Protein AF-A0A3R8LBM5-F1 (afdb_monomer)

Solvent-accessible surface area (backbone atoms only — not comparable to full-atom values): 8760 Å² total; per-residue (Å²): 140,86,83,87,76,72,101,71,91,78,64,55,42,83,46,60,96,93,41,79,50,45,69,18,73,50,69,44,67,36,96,88,66,50,64,28,36,34,44,38,59,86,61,37,36,40,40,40,38,72,59,39,92,87,77,43,82,28,69,37,35,34,36,37,74,44,84,36,76,37,40,65,84,50,55,94,93,48,64,28,86,28,51,31,37,30,41,78,85,69,53,73,43,77,60,88,52,64,58,24,56,52,78,46,67,57,96,86,66,58,73,47,73,43,41,49,93,61,88,83,88,82,83,64,75,66,59,99,87,50,82,82,55,92,86,50,64,84,129

Nearest PDB structures (foldseek):
  5lhy-assembly1_A  TM=4.687E-01  e=5.467E+00  Homo sapiens
  6l7i-assembly1_G  TM=3.828E-01  e=3.584E+00  Photorhabdus luminescens
  5kis-assembly1_B  TM=2.819E-01  e=1.182E+00  Yersinia entomophaga
  7q97-assembly1_B  TM=3.408E-01  e=3.584E+00  Pseudomonas protegens Pf-5

Organism: Bibersteinia trehalosi (NCBI:txid47735)

Structure (mmCIF, N/CA/C/O backbone):
data_AF-A0A3R8LBM5-F1
#
_entry.id   AF-A0A3R8LBM5-F1
#
loop_
_atom_site.group_PDB
_atom_site.id
_atom_site.type_symbol
_atom_site.label_atom_id
_atom_site.label_alt_id
_atom_site.label_comp_id
_atom_site.label_asym_id
_atom_site.label_entity_id
_atom_site.label_seq_id
_atom_site.pdbx_PDB_ins_code
_atom_site.Cartn_x
_atom_site.Cartn_y
_atom_site.Cartn_z
_atom_site.occupancy
_atom_site.B_iso_or_equiv
_atom_site.auth_seq_id
_atom_site.auth_comp_id
_atom_site.auth_asym_id
_atom_site.auth_atom_id
_atom_site.pdbx_PDB_model_num
ATOM 1 N N . ILE A 1 1 ? -23.337 -17.460 33.105 1.00 80.94 1 ILE A N 1
ATOM 2 C CA . ILE A 1 1 ? -24.135 -16.321 32.597 1.00 80.94 1 ILE A CA 1
ATOM 3 C C . ILE A 1 1 ? -23.937 -16.316 31.095 1.00 80.94 1 ILE A C 1
ATOM 5 O O . ILE A 1 1 ? -22.791 -16.403 30.672 1.00 80.94 1 ILE A O 1
ATOM 9 N N . THR A 1 2 ? -25.019 -16.291 30.328 1.00 83.81 2 THR A N 1
ATOM 10 C CA . THR A 1 2 ? -24.981 -16.208 28.863 1.00 83.81 2 THR A CA 1
ATOM 11 C C . THR A 1 2 ? -25.544 -14.850 28.481 1.00 83.81 2 THR A C 1
ATOM 13 O O . THR A 1 2 ? -26.561 -14.443 29.040 1.00 83.81 2 THR A O 1
ATOM 16 N N . PHE A 1 3 ? -24.857 -14.141 27.591 1.00 90.50 3 PHE A N 1
ATOM 17 C CA . PHE A 1 3 ? -25.340 -12.883 27.037 1.00 90.50 3 PHE A CA 1
ATOM 18 C C . PHE A 1 3 ? -25.837 -13.156 25.622 1.00 90.50 3 PHE A C 1
ATOM 20 O O . PHE A 1 3 ? -25.049 -13.579 24.777 1.00 90.50 3 PHE A O 1
ATOM 27 N N . ASP A 1 4 ? -27.118 -12.904 25.370 1.00 91.94 4 ASP A N 1
ATOM 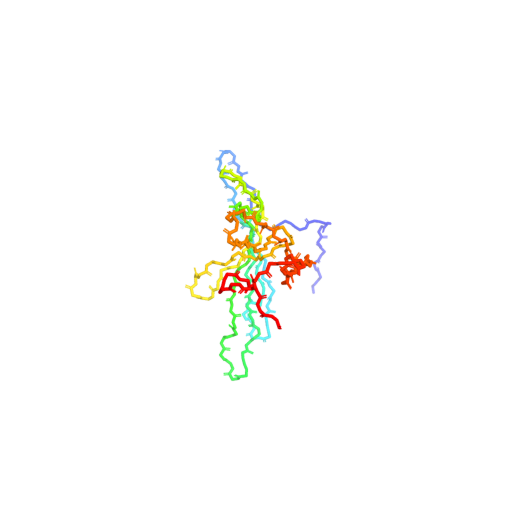28 C CA . ASP A 1 4 ? -27.649 -12.884 24.012 1.00 91.94 4 ASP A CA 1
ATOM 29 C C . ASP A 1 4 ? -27.381 -11.503 23.409 1.00 91.94 4 ASP A C 1
ATOM 31 O O . ASP A 1 4 ? -27.696 -10.472 24.010 1.00 91.94 4 ASP A O 1
ATOM 35 N N . LEU A 1 5 ? -26.766 -11.478 22.228 1.00 92.12 5 LEU A N 1
ATOM 36 C CA . LEU A 1 5 ? -26.552 -10.253 21.466 1.00 92.12 5 LEU A CA 1
ATOM 37 C C . LEU A 1 5 ? -27.676 -10.074 20.442 1.00 92.12 5 LEU A C 1
ATOM 39 O O . LEU A 1 5 ? -28.348 -11.021 20.035 1.00 92.12 5 LEU A O 1
ATOM 43 N N . ASN A 1 6 ? -27.871 -8.832 20.013 1.00 89.62 6 ASN A N 1
ATOM 44 C CA . ASN A 1 6 ? -28.700 -8.532 18.851 1.00 89.62 6 ASN A CA 1
ATOM 45 C C . ASN A 1 6 ? -28.041 -9.062 17.556 1.00 89.62 6 ASN A C 1
ATOM 47 O O . ASN A 1 6 ? -26.891 -9.502 17.554 1.00 89.62 6 ASN A O 1
ATOM 51 N N . SER A 1 7 ? -28.742 -8.967 16.422 1.00 92.75 7 SER A N 1
ATOM 52 C CA . SER A 1 7 ? -28.179 -9.373 15.123 1.00 92.75 7 SER A CA 1
ATOM 53 C C . SER A 1 7 ? -26.995 -8.506 14.665 1.00 92.75 7 SER A C 1
ATOM 55 O O . SER A 1 7 ? -26.284 -8.893 13.743 1.00 92.75 7 SER A O 1
ATOM 57 N N . THR A 1 8 ? -26.798 -7.324 15.265 1.00 87.31 8 THR A N 1
ATOM 58 C CA . THR A 1 8 ? -25.764 -6.349 14.883 1.00 87.31 8 THR A CA 1
ATOM 59 C C . THR A 1 8 ? -25.176 -5.639 16.101 1.00 87.31 8 THR A C 1
ATOM 61 O O . THR A 1 8 ? -25.793 -4.725 16.657 1.00 87.31 8 THR A O 1
ATOM 64 N N . LEU A 1 9 ? -23.947 -5.980 16.477 1.00 90.12 9 LEU A N 1
ATOM 65 C CA . LEU A 1 9 ? -23.220 -5.261 17.519 1.00 90.12 9 LEU A CA 1
ATOM 66 C C . LEU A 1 9 ? -22.578 -3.990 16.939 1.00 90.12 9 LEU A C 1
ATOM 68 O O . LEU A 1 9 ? -21.774 -4.063 16.014 1.00 90.12 9 LEU A O 1
ATOM 72 N N . THR A 1 10 ? -22.911 -2.823 17.492 1.00 89.25 10 THR A N 1
ATOM 73 C CA . THR A 1 10 ? -22.217 -1.556 17.206 1.00 89.25 10 THR A CA 1
ATOM 74 C C . THR A 1 10 ? -21.443 -1.131 18.443 1.00 89.25 10 THR A C 1
ATOM 76 O O . THR A 1 10 ? -22.005 -1.073 19.534 1.00 89.25 10 THR A O 1
ATOM 79 N N . ILE A 1 11 ? -20.160 -0.827 18.265 1.00 91.81 11 ILE A N 1
ATOM 80 C CA . ILE A 1 11 ? -19.268 -0.350 19.321 1.00 91.81 11 ILE A CA 1
ATOM 81 C C . ILE A 1 11 ? -18.902 1.094 18.983 1.00 91.81 11 ILE A C 1
ATOM 83 O O . ILE A 1 11 ? -18.597 1.395 17.832 1.00 91.81 11 ILE A O 1
ATOM 87 N N . GLY A 1 12 ? -18.955 1.979 19.976 1.00 91.44 12 GLY A N 1
ATOM 88 C CA . GLY A 1 12 ? -18.852 3.426 19.781 1.00 91.44 12 GLY A CA 1
ATOM 89 C C . GLY A 1 12 ? -20.196 4.128 19.967 1.00 91.44 12 GLY A C 1
ATOM 90 O O . GLY A 1 12 ? -21.233 3.501 20.194 1.00 91.44 12 GLY A O 1
ATOM 91 N N . GLY A 1 13 ? -20.171 5.456 19.922 1.00 89.38 13 GLY A N 1
ATOM 92 C CA . GLY A 1 13 ? -21.347 6.294 20.133 1.00 89.38 13 GLY A CA 1
ATOM 93 C C . GLY A 1 13 ? -21.617 7.153 18.913 1.00 89.38 13 GLY A C 1
ATOM 94 O O . GLY A 1 13 ? -20.706 7.813 18.426 1.00 89.38 13 GLY A O 1
ATOM 95 N N . LYS A 1 14 ? -22.866 7.191 18.440 1.00 86.94 14 LYS A N 1
ATOM 96 C CA . LYS A 1 14 ? -23.258 8.173 17.424 1.00 86.94 14 LYS A CA 1
ATOM 97 C C . LYS A 1 14 ? -23.155 9.580 18.005 1.00 86.94 14 LYS A C 1
ATOM 99 O O . LYS A 1 14 ? -23.530 9.809 19.156 1.00 86.94 14 LYS A O 1
ATOM 104 N N . GLY A 1 15 ? -22.681 10.502 17.179 1.00 86.94 15 GLY A N 1
ATOM 105 C CA . GLY A 1 15 ? -22.788 11.925 17.450 1.00 86.94 15 GLY A CA 1
ATOM 106 C C . GLY A 1 15 ? -24.249 12.359 17.551 1.00 86.94 15 GLY A C 1
ATOM 107 O O . GLY A 1 15 ? -25.143 11.702 17.007 1.00 86.94 15 GLY A O 1
ATOM 108 N N . LYS A 1 16 ? -24.499 13.461 18.252 1.00 90.56 16 LYS A N 1
ATOM 109 C CA . LYS A 1 16 ? -25.821 14.093 18.329 1.00 90.56 16 LYS A CA 1
ATOM 110 C C . LYS A 1 16 ? -25.675 15.606 18.274 1.00 90.56 16 LYS A C 1
ATOM 112 O O . LYS A 1 16 ? -24.690 16.146 18.767 1.00 90.56 16 LYS A O 1
ATOM 117 N N . ASP A 1 17 ? -26.660 16.273 17.683 1.00 8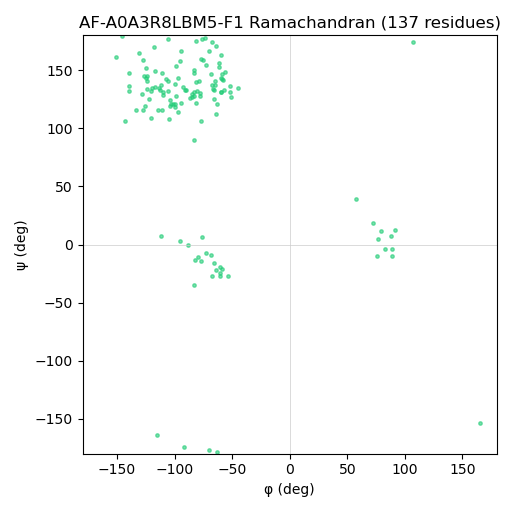9.31 17 ASP A N 1
ATOM 118 C CA . ASP A 1 17 ? -26.771 17.737 17.681 1.00 89.31 17 ASP A CA 1
ATOM 119 C C . ASP A 1 17 ? -25.540 18.458 17.088 1.00 89.31 17 ASP A C 1
ATOM 121 O O . ASP A 1 17 ? -25.098 19.485 17.596 1.00 89.31 17 ASP A O 1
ATOM 125 N N . GLY A 1 18 ? -24.962 17.902 16.016 1.00 85.69 18 GLY A N 1
ATOM 126 C CA . GLY A 1 18 ? -23.769 18.458 15.359 1.00 85.69 18 GLY A CA 1
ATOM 127 C C . GLY A 1 18 ?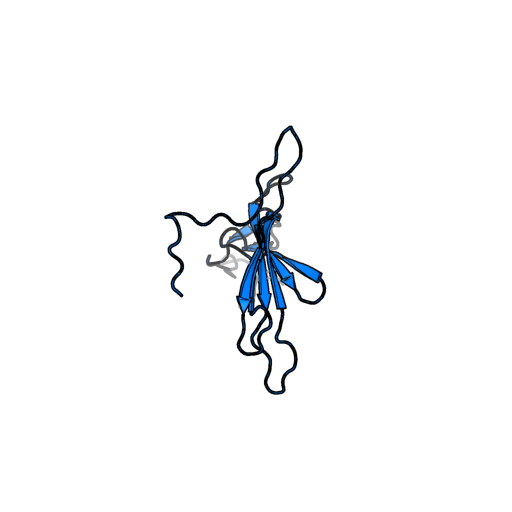 -22.451 18.198 16.097 1.00 85.69 18 GLY A C 1
ATOM 128 O O . GLY A 1 18 ? -21.416 18.695 15.667 1.00 85.69 18 GLY A O 1
ATOM 129 N N . VAL A 1 19 ? -22.477 17.425 17.186 1.00 90.88 19 VAL A N 1
ATOM 130 C CA . VAL A 1 19 ? -21.280 16.928 17.872 1.00 90.88 19 VAL A CA 1
ATOM 131 C C . VAL A 1 19 ? -20.925 15.555 17.323 1.00 90.88 19 VAL A C 1
ATOM 133 O O . VAL A 1 19 ? -21.806 14.701 17.195 1.00 90.88 19 VAL A O 1
ATOM 136 N N . ASP A 1 20 ? -19.641 15.336 17.051 1.00 90.50 20 ASP A N 1
ATOM 137 C CA . ASP A 1 20 ? -19.131 14.052 16.583 1.00 90.50 20 ASP A CA 1
ATOM 138 C C . ASP A 1 20 ? -19.364 12.925 17.595 1.00 90.50 20 ASP A C 1
ATOM 140 O O . ASP A 1 20 ? -19.482 13.117 18.811 1.00 90.50 20 ASP A O 1
ATOM 144 N N . GLY A 1 21 ? -19.458 11.712 17.057 1.00 90.88 21 GLY A N 1
ATOM 145 C CA . GLY A 1 21 ? -19.532 10.498 17.849 1.00 90.88 21 GLY A CA 1
ATOM 146 C C . GLY A 1 21 ? -18.219 10.158 18.548 1.00 90.88 21 GLY A C 1
ATOM 147 O O . GLY A 1 21 ? -17.225 10.873 18.461 1.00 90.88 21 GLY A O 1
ATOM 148 N N . LYS A 1 22 ? -18.211 9.016 19.233 1.00 91.88 22 LYS A N 1
ATOM 149 C CA . LYS A 1 22 ? -16.976 8.387 19.709 1.00 91.88 22 LYS A CA 1
ATOM 150 C C . LYS A 1 22 ? -16.728 7.116 18.922 1.00 91.88 22 LYS A C 1
ATOM 152 O O . LYS A 1 22 ? -17.631 6.279 18.834 1.00 91.88 22 LYS A O 1
ATOM 157 N N . ASP A 1 23 ? -15.509 6.963 18.429 1.00 93.88 23 ASP A N 1
ATOM 158 C CA . ASP A 1 23 ? -15.080 5.748 17.751 1.00 93.88 23 ASP A CA 1
ATOM 159 C C . ASP A 1 23 ? -15.228 4.524 18.654 1.00 93.88 23 ASP A C 1
ATOM 161 O O . ASP A 1 23 ? -14.987 4.566 19.865 1.00 93.88 23 ASP A O 1
ATOM 165 N N . GLY A 1 24 ? -15.645 3.419 18.043 1.00 94.69 24 GLY A N 1
ATOM 166 C CA . GLY A 1 24 ? -15.597 2.112 18.675 1.00 94.69 24 GLY A CA 1
ATOM 167 C C . GLY A 1 24 ? -14.183 1.5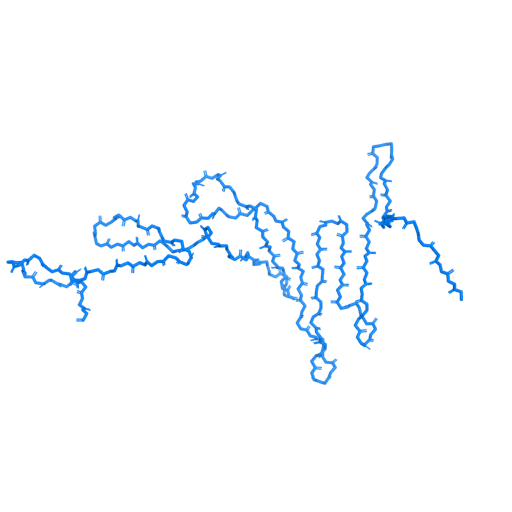48 18.718 1.00 94.69 24 GLY A C 1
ATOM 168 O O . GLY A 1 24 ? -13.327 1.913 17.913 1.00 94.69 24 GLY A O 1
ATOM 169 N N . GLN A 1 25 ? -13.964 0.603 19.627 1.00 94.69 25 GLN A N 1
ATOM 170 C CA . GLN A 1 25 ? -12.748 -0.197 19.688 1.00 94.69 25 GLN A CA 1
ATO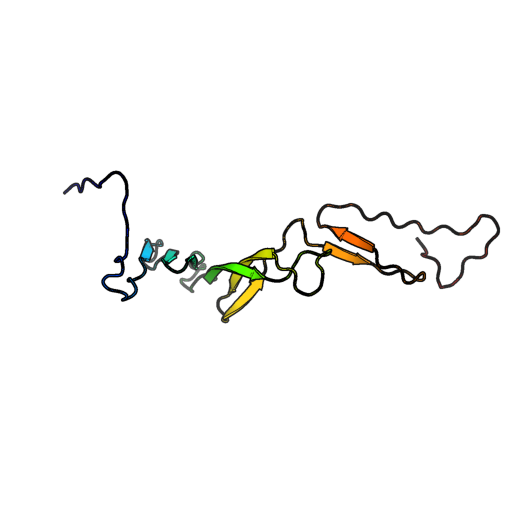M 171 C C . GLN A 1 25 ? -13.114 -1.643 20.020 1.00 94.69 25 GLN A C 1
ATOM 173 O O . GLN A 1 25 ? -13.867 -1.890 20.962 1.00 94.69 25 GLN A O 1
ATOM 178 N N . LEU A 1 26 ? -12.570 -2.592 19.263 1.00 94.06 26 LEU A N 1
ATOM 179 C CA . LEU A 1 26 ? -12.664 -4.020 19.557 1.00 94.06 26 LEU A CA 1
ATOM 180 C C . LEU A 1 26 ? -11.262 -4.622 19.588 1.00 94.06 26 LEU A C 1
ATOM 182 O O . LEU A 1 26 ? -10.567 -4.586 18.577 1.00 94.06 26 LEU A O 1
ATOM 186 N N . GLY A 1 27 ? -10.868 -5.178 20.731 1.00 91.38 27 GLY A N 1
ATOM 187 C CA . GLY A 1 27 ? -9.613 -5.909 20.907 1.00 91.38 27 GLY A CA 1
ATOM 188 C C . GLY A 1 27 ? -9.850 -7.415 20.991 1.00 91.38 27 GLY A C 1
ATOM 189 O O . GLY A 1 27 ? -10.823 -7.866 21.600 1.00 91.38 27 GLY A O 1
ATOM 190 N N . VAL A 1 28 ? -8.963 -8.198 20.381 1.00 90.31 28 VAL A N 1
ATOM 191 C CA . VAL A 1 28 ? -8.854 -9.644 20.593 1.00 90.31 28 VAL A CA 1
ATOM 192 C C . VAL A 1 28 ? -7.544 -9.901 21.318 1.00 90.31 28 VAL A C 1
ATOM 194 O O . VAL A 1 28 ? -6.476 -9.662 20.755 1.00 90.31 28 VAL A O 1
ATOM 197 N N . ALA A 1 29 ? -7.627 -10.404 22.548 1.00 86.25 29 ALA A N 1
ATOM 198 C CA . ALA A 1 29 ? -6.452 -10.692 23.359 1.00 86.25 29 ALA A CA 1
ATOM 199 C C . ALA A 1 29 ? -5.581 -11.803 22.745 1.00 86.25 29 ALA A C 1
ATOM 201 O O . ALA A 1 29 ? -6.070 -12.837 22.281 1.00 86.25 29 ALA A O 1
ATOM 202 N N . GLY A 1 30 ? -4.274 -11.579 22.782 1.00 77.81 30 GLY A N 1
ATOM 203 C CA . GLY A 1 30 ? -3.225 -12.564 22.606 1.00 77.81 30 GLY A CA 1
ATOM 204 C C . GLY A 1 30 ? -3.076 -13.471 23.829 1.00 77.81 30 GLY A C 1
ATOM 205 O O . GLY A 1 30 ? -3.772 -13.353 24.839 1.00 77.81 30 GLY A O 1
ATOM 206 N N . LYS A 1 31 ? -2.157 -14.435 23.725 1.00 77.62 31 LYS A N 1
ATOM 207 C CA . LYS A 1 31 ? -1.931 -15.460 24.759 1.00 77.62 31 LYS A CA 1
ATOM 208 C C . LYS A 1 31 ? -1.359 -14.884 26.064 1.00 77.62 31 LYS A C 1
ATOM 210 O O . LYS A 1 31 ? -1.553 -15.477 27.122 1.00 77.62 31 LYS A O 1
ATOM 215 N N . ASP A 1 32 ? -0.641 -13.777 25.967 1.00 75.69 32 ASP A N 1
ATOM 216 C CA . ASP A 1 32 ? -0.061 -12.995 27.060 1.00 75.69 32 ASP A CA 1
ATOM 217 C C . ASP A 1 32 ? -1.080 -12.068 27.747 1.00 75.69 32 ASP A C 1
ATOM 219 O O . ASP A 1 32 ? -0.805 -11.533 28.819 1.00 75.69 32 ASP A O 1
ATOM 223 N N . GLY A 1 33 ? -2.273 -11.916 27.164 1.00 73.44 33 GLY A N 1
ATOM 224 C CA . GLY A 1 33 ? -3.340 -11.059 27.669 1.00 73.44 33 GLY A CA 1
ATOM 225 C C . GLY A 1 33 ? -3.290 -9.616 27.160 1.00 73.44 33 GLY A C 1
ATOM 226 O O . GLY A 1 33 ? -4.223 -8.869 27.450 1.00 73.44 33 GLY A O 1
ATOM 227 N N . ALA A 1 34 ? -2.268 -9.223 26.390 1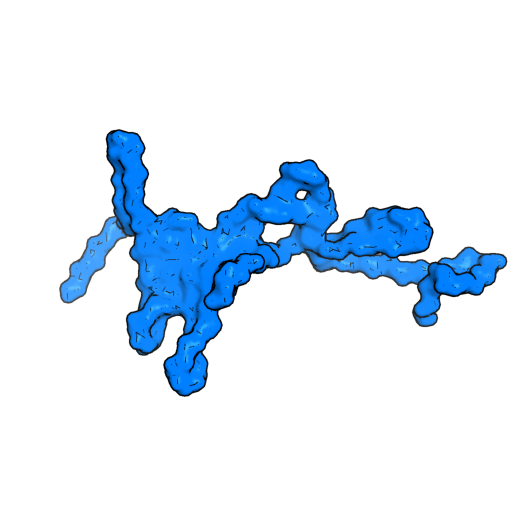.00 79.88 34 ALA A N 1
ATOM 228 C CA . ALA A 1 34 ? -2.297 -7.985 25.613 1.00 79.88 34 ALA A CA 1
ATOM 229 C C . ALA A 1 34 ? -3.166 -8.170 24.358 1.00 79.88 34 ALA A C 1
ATOM 231 O O . ALA A 1 34 ? -3.401 -9.296 23.933 1.00 79.88 34 ALA A O 1
ATOM 232 N N . ASP A 1 35 ? -3.653 -7.095 23.735 1.00 81.12 35 ASP A N 1
ATOM 233 C CA . ASP A 1 35 ? -4.392 -7.216 22.471 1.00 81.12 35 ASP A CA 1
ATOM 234 C C . ASP A 1 35 ? -3.464 -7.730 21.357 1.00 81.12 35 ASP A C 1
ATOM 236 O O . ASP A 1 35 ? -2.427 -7.134 21.080 1.00 81.12 35 ASP A O 1
ATOM 240 N N . GLY A 1 36 ? -3.841 -8.816 20.681 1.00 86.94 36 GLY A N 1
ATOM 241 C CA . GLY A 1 36 ? -3.163 -9.297 19.473 1.00 86.94 36 GLY A CA 1
ATOM 242 C C . GLY A 1 36 ? -3.637 -8.574 18.209 1.00 86.94 36 GLY A C 1
ATOM 243 O O . GLY A 1 36 ? -2.852 -8.319 17.299 1.00 86.94 36 GLY A O 1
ATOM 244 N N . VAL A 1 37 ? -4.924 -8.219 18.153 1.00 92.44 37 VAL A N 1
ATOM 245 C CA . VAL A 1 37 ? -5.520 -7.415 17.076 1.00 92.44 37 VAL A CA 1
ATOM 246 C C . VAL A 1 37 ? -6.502 -6.424 17.682 1.00 92.44 37 VAL A C 1
ATOM 248 O O . VAL A 1 37 ? -7.326 -6.809 18.512 1.00 92.44 37 VAL A O 1
ATOM 251 N N . THR A 1 38 ? -6.464 -5.177 17.221 1.00 94.19 38 THR A N 1
ATOM 252 C CA . THR A 1 38 ? -7.414 -4.135 17.620 1.00 94.19 38 THR A CA 1
ATOM 253 C C . THR A 1 38 ? -8.025 -3.480 16.386 1.00 94.19 38 THR A C 1
ATOM 255 O O . THR A 1 38 ? -7.309 -3.041 15.493 1.00 94.19 38 THR A O 1
ATOM 258 N N . ILE A 1 39 ? -9.352 -3.387 16.332 1.00 96.25 39 ILE A N 1
ATOM 259 C CA . ILE A 1 39 ? -10.096 -2.680 15.282 1.00 96.25 39 ILE A CA 1
ATOM 260 C C . ILE A 1 39 ? -10.587 -1.356 15.862 1.00 96.25 39 ILE A C 1
ATOM 262 O O . ILE A 1 39 ? -11.292 -1.353 16.875 1.00 96.25 39 ILE A O 1
ATOM 266 N N . TYR A 1 40 ? -10.235 -0.247 15.214 1.00 95.44 40 TYR A N 1
ATOM 267 C CA . TYR A 1 40 ? -10.608 1.105 15.622 1.00 95.44 40 TYR A CA 1
ATOM 268 C C . TYR A 1 40 ? -11.662 1.694 14.677 1.00 95.44 40 TYR A C 1
ATOM 270 O O . TYR A 1 40 ? -11.604 1.511 13.461 1.00 95.44 40 TYR A O 1
ATOM 278 N N . GLY A 1 41 ? -12.614 2.446 15.234 1.00 94.06 41 GLY A N 1
ATOM 279 C CA . GLY A 1 41 ? -13.684 3.110 14.477 1.00 94.06 41 GLY A CA 1
ATOM 280 C C . GLY A 1 41 ? -13.192 4.124 13.439 1.00 94.06 41 GLY A C 1
ATOM 281 O O . GLY A 1 41 ? -13.903 4.392 12.476 1.00 94.06 41 GLY A O 1
ATOM 282 N N . ASN A 1 42 ? -11.953 4.602 13.571 1.00 92.50 42 ASN A N 1
ATOM 283 C CA . ASN A 1 42 ? -11.294 5.487 12.611 1.00 92.50 42 ASN A CA 1
ATOM 284 C C . ASN A 1 42 ? -10.790 4.782 11.330 1.00 92.50 42 ASN A C 1
ATOM 286 O O . ASN A 1 42 ? -10.081 5.401 10.539 1.00 92.50 42 ASN A O 1
ATOM 290 N N . GLY A 1 43 ? -11.091 3.492 11.137 1.00 94.44 43 GLY A N 1
ATOM 291 C CA . GLY A 1 43 ? -10.689 2.723 9.951 1.00 94.44 43 GLY A CA 1
ATOM 292 C C . GLY A 1 43 ? -9.310 2.063 10.044 1.00 94.44 43 GLY A C 1
ATOM 293 O O . GLY A 1 43 ? -8.840 1.497 9.060 1.00 94.44 43 GLY A O 1
ATOM 294 N N . THR A 1 44 ? -8.668 2.104 11.213 1.00 97.12 44 THR A N 1
ATOM 295 C CA . THR A 1 44 ? -7.363 1.473 11.445 1.00 97.12 44 THR A CA 1
ATOM 296 C C . THR A 1 44 ? -7.512 0.095 12.091 1.00 97.12 44 THR A C 1
ATOM 298 O O . THR A 1 44 ? -8.341 -0.105 12.980 1.00 97.12 44 THR A O 1
ATOM 301 N N . ILE A 1 45 ? -6.655 -0.847 11.697 1.00 97.38 45 ILE A N 1
ATOM 302 C CA . ILE A 1 45 ? -6.472 -2.136 12.371 1.00 97.38 45 ILE A CA 1
ATOM 303 C C . ILE A 1 45 ? -5.060 -2.182 12.954 1.00 97.38 45 ILE A C 1
ATOM 305 O O . ILE A 1 45 ? -4.087 -2.166 12.209 1.00 97.38 45 ILE A O 1
ATOM 309 N N . GLY A 1 46 ? -4.937 -2.245 14.278 1.00 95.06 46 GLY A N 1
ATOM 310 C CA . GLY A 1 46 ? -3.682 -2.560 14.958 1.00 95.06 46 GLY A CA 1
ATOM 311 C C . GLY A 1 46 ? -3.439 -4.067 14.956 1.00 95.06 46 GLY A C 1
ATOM 312 O O . GLY A 1 46 ? -4.342 -4.838 15.280 1.00 95.06 46 GLY A O 1
ATOM 313 N N . ILE A 1 47 ? -2.233 -4.489 14.590 1.00 92.25 47 ILE A N 1
ATOM 314 C CA . ILE A 1 47 ? -1.815 -5.890 14.552 1.00 92.25 47 ILE A CA 1
ATOM 315 C C . ILE A 1 47 ? -0.522 -6.011 15.349 1.00 92.25 47 ILE A C 1
ATOM 317 O O . ILE A 1 47 ? 0.514 -5.465 14.966 1.00 92.25 47 ILE A O 1
ATOM 321 N N . ASN A 1 48 ? -0.584 -6.765 16.438 1.00 85.06 48 ASN A N 1
ATOM 322 C CA . ASN A 1 48 ? 0.581 -7.124 17.224 1.00 85.06 48 ASN A CA 1
ATOM 323 C C . ASN A 1 48 ? 1.000 -8.539 16.835 1.00 85.06 48 ASN A C 1
ATOM 325 O O . ASN A 1 48 ? 0.231 -9.500 16.919 1.00 85.06 48 ASN A O 1
ATOM 329 N N . GLY A 1 49 ? 2.233 -8.670 16.358 1.00 72.69 49 GLY A N 1
ATOM 330 C CA . GLY A 1 49 ? 2.852 -9.960 16.123 1.00 72.69 49 GLY A CA 1
ATOM 331 C C . GLY A 1 49 ? 2.906 -10.750 17.423 1.00 72.69 49 GLY A C 1
ATOM 332 O O . GLY A 1 49 ? 3.070 -10.185 18.503 1.00 72.69 49 GLY A O 1
ATOM 333 N N . ARG A 1 50 ? 2.777 -12.074 17.315 1.00 67.81 50 ARG A N 1
ATOM 334 C CA . ARG A 1 50 ? 2.941 -12.977 18.457 1.00 67.81 50 ARG A CA 1
ATOM 335 C C . ARG A 1 50 ? 4.275 -12.682 19.143 1.00 67.81 50 ARG A C 1
ATOM 337 O O . ARG A 1 50 ? 5.276 -12.536 18.439 1.00 67.81 50 ARG A O 1
ATOM 344 N N . ASP A 1 51 ? 4.276 -12.640 20.474 1.00 64.56 51 ASP A N 1
ATOM 345 C CA . ASP A 1 51 ? 5.506 -12.490 21.252 1.00 64.56 51 ASP A CA 1
ATOM 346 C C . ASP A 1 51 ? 6.591 -13.415 20.716 1.00 64.56 51 ASP A C 1
ATOM 348 O O . ASP A 1 51 ? 6.347 -14.594 20.413 1.00 64.56 51 ASP A O 1
ATOM 352 N N . GLY A 1 52 ? 7.793 -12.863 20.579 1.00 56.88 52 GLY A N 1
ATOM 353 C CA . GLY A 1 52 ? 8.952 -13.652 20.212 1.00 56.88 52 GLY A CA 1
ATOM 354 C C . GLY A 1 52 ? 9.206 -14.756 21.239 1.00 56.88 52 GLY A C 1
ATOM 355 O O . GLY A 1 52 ? 8.736 -14.715 22.381 1.00 56.88 52 GLY A O 1
ATOM 356 N N . VAL A 1 53 ? 10.013 -15.742 20.843 1.00 48.00 53 VAL A N 1
ATOM 357 C CA . VAL A 1 53 ? 10.683 -16.617 21.813 1.00 48.00 53 VAL A CA 1
ATOM 358 C C . VAL A 1 53 ? 11.380 -15.682 22.818 1.00 48.00 53 VAL A C 1
ATOM 360 O O . VAL A 1 53 ? 12.056 -14.749 22.391 1.00 48.00 53 VAL A O 1
ATOM 363 N N . ASP A 1 54 ? 11.137 -15.865 24.119 1.00 59.06 54 ASP A N 1
ATOM 364 C CA . ASP A 1 54 ? 11.678 -15.069 25.245 1.00 59.06 54 ASP A CA 1
ATOM 365 C C . ASP A 1 54 ? 10.852 -13.861 25.745 1.00 59.06 54 ASP A C 1
ATOM 367 O O . ASP A 1 54 ? 11.354 -13.076 26.548 1.00 59.06 54 ASP A O 1
ATOM 371 N N . GLY A 1 55 ? 9.585 -13.701 25.340 1.00 57.00 55 GLY A N 1
ATOM 372 C CA . GLY A 1 55 ? 8.692 -12.691 25.945 1.00 57.00 55 GLY A CA 1
ATOM 373 C C . GLY A 1 55 ? 9.017 -11.241 25.566 1.00 57.00 55 GLY A C 1
ATOM 374 O O . GLY A 1 55 ? 8.608 -10.305 26.251 1.00 57.00 55 GLY A O 1
ATOM 375 N N . LYS A 1 56 ? 9.769 -11.045 24.476 1.00 64.75 56 LYS A N 1
ATOM 376 C CA . LYS A 1 56 ? 9.902 -9.738 23.825 1.00 64.75 56 LYS A CA 1
ATOM 377 C C . LYS A 1 56 ? 8.662 -9.477 22.963 1.00 64.75 56 LYS A C 1
ATOM 379 O O . LYS A 1 56 ? 8.235 -10.416 22.281 1.00 64.75 56 LYS A O 1
ATOM 384 N N . PRO A 1 57 ? 8.150 -8.231 22.926 1.00 66.00 57 PRO A N 1
ATOM 385 C CA . PRO A 1 57 ? 7.058 -7.874 22.031 1.00 66.00 57 PRO A CA 1
ATOM 386 C C . PRO A 1 57 ? 7.386 -8.295 20.598 1.00 66.00 57 PRO A C 1
ATOM 388 O O . PRO A 1 57 ? 8.496 -8.050 20.110 1.00 66.00 57 PRO A O 1
ATOM 391 N N . GLY A 1 58 ? 6.441 -8.969 19.946 1.00 73.81 58 GLY A N 1
ATOM 392 C CA . GLY A 1 58 ? 6.537 -9.265 18.520 1.00 73.81 58 GLY A CA 1
ATOM 393 C C . GLY A 1 58 ? 6.532 -7.983 17.681 1.00 73.81 58 GLY A C 1
ATOM 394 O O . GLY A 1 58 ? 6.277 -6.889 18.180 1.00 73.81 58 GLY A O 1
ATOM 395 N N . ALA A 1 59 ? 6.806 -8.104 16.381 1.00 85.56 59 ALA A N 1
ATOM 396 C CA . ALA A 1 59 ? 6.676 -6.969 15.468 1.00 85.56 59 ALA A CA 1
ATOM 397 C C . ALA A 1 59 ? 5.229 -6.453 15.466 1.00 85.56 59 ALA A C 1
ATOM 399 O O . ALA A 1 59 ? 4.308 -7.248 15.307 1.00 85.56 59 ALA A O 1
ATOM 400 N N . ASN A 1 60 ? 5.022 -5.146 15.602 1.00 89.44 60 ASN A N 1
ATOM 401 C CA . ASN A 1 60 ? 3.700 -4.528 15.551 1.00 89.44 60 ASN A CA 1
ATOM 402 C C . ASN A 1 60 ? 3.584 -3.559 14.371 1.00 89.44 60 ASN A C 1
ATOM 404 O O . ASN A 1 60 ? 4.561 -2.929 13.962 1.00 89.44 60 ASN A O 1
ATOM 408 N N . ALA A 1 61 ? 2.373 -3.442 13.838 1.00 95.06 61 ALA A N 1
ATOM 409 C CA . ALA A 1 61 ? 2.028 -2.477 12.807 1.00 95.06 61 ALA A CA 1
ATOM 410 C C . ALA A 1 61 ? 0.554 -2.082 12.922 1.00 95.06 61 ALA A C 1
ATOM 412 O O . ALA A 1 61 ? -0.253 -2.802 13.511 1.00 95.06 61 ALA A O 1
ATOM 413 N N . SER A 1 62 ? 0.184 -0.960 12.322 1.00 97.00 62 SER A N 1
ATOM 414 C CA . SER A 1 62 ? -1.212 -0.643 12.031 1.00 97.00 62 SER A CA 1
ATOM 415 C C . SER A 1 62 ? -1.448 -0.678 10.529 1.00 97.00 62 SER A C 1
ATOM 417 O O . SER A 1 62 ? -0.548 -0.360 9.764 1.00 97.00 62 SER A O 1
ATOM 419 N N . VAL A 1 63 ? -2.642 -1.073 10.098 1.00 98.06 63 VAL A N 1
ATOM 420 C CA . VAL A 1 63 ? -3.070 -1.076 8.696 1.00 98.06 63 VAL A CA 1
ATOM 421 C C . VAL A 1 63 ? -4.248 -0.124 8.546 1.00 98.06 63 VAL A C 1
ATOM 423 O O . VAL A 1 63 ? -5.167 -0.145 9.364 1.00 98.06 63 VAL A O 1
ATOM 426 N N . THR A 1 64 ? -4.233 0.702 7.506 1.00 98.12 64 THR A N 1
ATOM 427 C CA . THR A 1 64 ? -5.342 1.598 7.151 1.00 98.12 64 THR A CA 1
ATOM 428 C C . THR A 1 64 ? -5.442 1.743 5.631 1.00 98.12 64 THR A C 1
ATOM 430 O O . THR A 1 64 ? -4.666 1.140 4.883 1.00 98.12 64 THR A O 1
ATOM 433 N N . VAL A 1 65 ? -6.415 2.522 5.166 1.00 97.81 65 VAL A N 1
ATOM 434 C CA . VAL A 1 65 ? -6.608 2.857 3.757 1.00 97.81 65 VAL A CA 1
ATOM 435 C C . VAL A 1 65 ? -6.515 4.366 3.579 1.00 97.81 65 VAL A C 1
ATOM 437 O O . VAL A 1 65 ? -7.110 5.119 4.347 1.00 97.81 65 VAL A O 1
ATOM 440 N N . ILE A 1 66 ? -5.787 4.805 2.555 1.00 96.94 66 ILE A N 1
ATOM 441 C CA . ILE A 1 66 ? -5.648 6.221 2.195 1.00 96.94 66 ILE A CA 1
ATOM 442 C C . ILE A 1 66 ? -5.892 6.429 0.697 1.00 96.94 66 ILE A C 1
ATOM 444 O O . ILE A 1 66 ? -5.830 5.485 -0.094 1.00 96.94 66 ILE A O 1
ATOM 448 N N . GLU A 1 67 ? -6.105 7.679 0.293 1.00 97.12 67 GLU A N 1
ATOM 449 C CA . GLU A 1 67 ? -5.813 8.104 -1.077 1.00 97.12 67 GLU A CA 1
ATOM 450 C C . GLU A 1 67 ? -4.299 8.295 -1.196 1.00 97.12 67 GLU A C 1
ATOM 452 O O . GLU A 1 67 ? -3.739 9.225 -0.618 1.00 97.12 67 GLU A O 1
ATOM 457 N N . GLY A 1 68 ? -3.630 7.365 -1.874 1.00 95.62 68 GLY A N 1
ATOM 458 C CA . GLY A 1 68 ? -2.176 7.366 -2.010 1.00 95.62 68 GLY A CA 1
ATOM 459 C C . GLY A 1 68 ? -1.727 7.568 -3.448 1.00 95.62 68 GLY A C 1
ATOM 460 O O . GLY A 1 68 ? -2.500 7.994 -4.316 1.00 95.62 68 GLY A O 1
ATOM 461 N N . THR A 1 69 ? -0.458 7.248 -3.702 1.00 94.56 69 THR A N 1
ATOM 462 C CA . THR A 1 69 ? 0.139 7.442 -5.028 1.00 94.56 69 THR A CA 1
ATOM 463 C C . THR A 1 69 ? -0.627 6.657 -6.100 1.00 94.56 69 THR A C 1
ATOM 465 O O . THR A 1 69 ? -1.085 5.541 -5.832 1.00 94.56 69 THR A O 1
ATOM 468 N N . PRO A 1 70 ? -0.806 7.183 -7.323 1.00 96.94 70 PRO A N 1
ATOM 469 C CA . PRO A 1 70 ? -1.463 6.415 -8.369 1.00 96.94 70 PRO A CA 1
ATOM 470 C C . PRO A 1 70 ? -0.560 5.260 -8.834 1.00 96.94 70 PRO A C 1
ATOM 472 O O . PRO A 1 70 ? 0.631 5.217 -8.524 1.00 96.94 70 PRO A O 1
ATOM 475 N N . GLY A 1 71 ? -1.123 4.310 -9.584 1.00 96.56 71 GLY A N 1
ATOM 476 C CA . GLY A 1 71 ? -0.346 3.219 -10.182 1.00 96.56 71 GLY A CA 1
ATOM 477 C C . GLY A 1 71 ? 0.692 3.712 -11.202 1.00 96.56 71 GLY A C 1
ATOM 478 O O . GLY A 1 71 ? 0.798 4.901 -11.504 1.00 96.56 71 GLY A O 1
ATOM 479 N N . ILE A 1 72 ? 1.437 2.793 -11.823 1.00 96.50 72 ILE A N 1
ATOM 480 C CA . ILE A 1 72 ? 2.590 3.143 -12.678 1.00 96.50 72 ILE A CA 1
ATOM 481 C C . ILE A 1 72 ? 2.230 4.029 -13.889 1.00 96.50 72 ILE A C 1
ATOM 483 O O . ILE A 1 72 ? 3.062 4.809 -14.364 1.00 96.50 72 ILE A O 1
ATOM 487 N N . ASN A 1 73 ? 0.982 3.938 -14.361 1.00 95.44 73 ASN A N 1
ATOM 488 C CA . ASN A 1 73 ? 0.429 4.723 -15.473 1.00 95.44 73 ASN A CA 1
ATOM 489 C C . ASN A 1 73 ? -0.338 5.978 -15.028 1.00 95.44 73 ASN A C 1
ATOM 491 O O . ASN A 1 73 ? -0.910 6.663 -15.875 1.00 95.44 73 ASN A O 1
ATOM 495 N N . GLY A 1 74 ? -0.362 6.257 -13.726 1.00 94.06 74 GLY A N 1
ATOM 496 C CA . GLY A 1 74 ? -1.009 7.428 -13.160 1.00 94.06 74 GLY A CA 1
ATOM 497 C C . GLY A 1 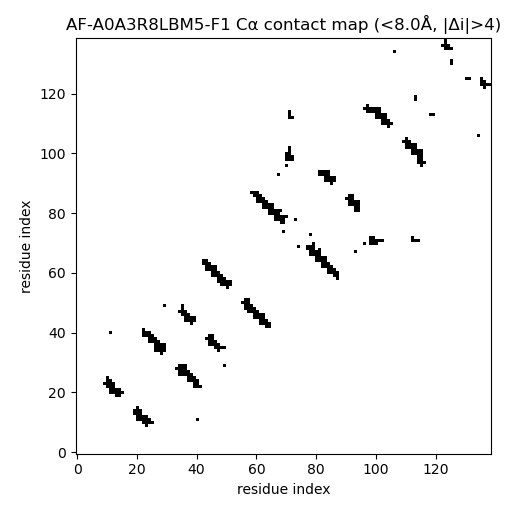74 ? -0.433 8.733 -13.688 1.00 94.06 74 GLY A C 1
ATOM 498 O O . GLY A 1 74 ? 0.778 8.852 -13.914 1.00 94.06 74 GLY A O 1
ATOM 499 N N . LYS A 1 75 ? -1.310 9.714 -13.875 1.00 93.88 75 LYS A N 1
ATOM 500 C CA . LYS A 1 75 ? -0.949 11.091 -14.225 1.00 93.88 75 LYS A CA 1
ATOM 501 C C . LYS A 1 75 ? -0.845 11.958 -12.975 1.00 93.88 75 LYS A C 1
ATOM 503 O O . LYS A 1 75 ? -1.285 11.578 -11.894 1.00 93.88 75 LYS A O 1
ATOM 508 N N . ASP A 1 76 ? -0.260 13.140 -13.143 1.00 92.06 76 ASP A N 1
ATOM 509 C CA . ASP A 1 76 ? -0.199 14.128 -12.069 1.00 92.06 76 ASP A CA 1
ATOM 510 C C . ASP A 1 76 ? -1.616 14.516 -11.613 1.00 92.06 76 ASP A C 1
ATOM 512 O O . ASP A 1 76 ? -2.492 14.777 -12.441 1.00 92.06 76 ASP A O 1
ATOM 516 N N . GLY A 1 77 ? -1.839 14.496 -10.300 1.00 93.50 77 GLY A N 1
ATOM 517 C CA . GLY A 1 77 ? -3.147 14.717 -9.679 1.00 93.50 77 GLY A CA 1
ATOM 518 C C . GLY A 1 77 ? -4.082 13.500 -9.610 1.00 93.50 77 GLY A C 1
ATOM 519 O O . GLY A 1 77 ? -5.149 13.618 -9.013 1.00 93.50 77 GLY A O 1
ATOM 520 N N . GLU A 1 78 ? -3.721 12.341 -10.172 1.00 96.75 78 GLU A N 1
ATOM 521 C CA . GLU A 1 78 ? -4.484 11.098 -9.976 1.00 96.75 78 GLU A CA 1
ATOM 522 C C . GLU A 1 78 ? -4.084 10.405 -8.663 1.00 96.75 78 GLU A C 1
ATOM 524 O O . GLU A 1 78 ? -2.926 10.457 -8.247 1.00 96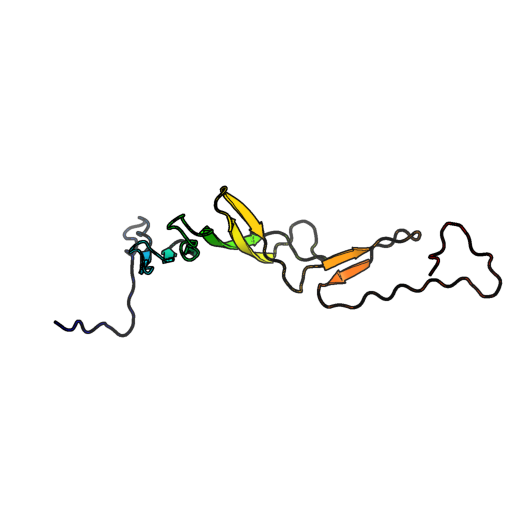.75 78 GLU A O 1
ATOM 529 N N . THR A 1 79 ? -5.034 9.718 -8.027 1.00 97.19 79 THR A N 1
ATOM 530 C CA . THR A 1 79 ? -4.814 8.932 -6.804 1.00 97.19 79 THR A CA 1
ATOM 531 C C . THR A 1 79 ? -5.336 7.507 -6.971 1.00 97.19 79 THR A C 1
ATOM 533 O O . THR A 1 79 ? -6.166 7.218 -7.837 1.00 97.19 79 THR A O 1
ATOM 536 N N . LEU A 1 80 ? -4.830 6.596 -6.140 1.00 96.75 80 LEU A N 1
ATOM 537 C CA . LEU A 1 80 ? -5.349 5.237 -5.999 1.00 96.75 80 LEU A CA 1
ATOM 538 C C . LEU A 1 80 ? -5.672 4.989 -4.525 1.00 96.75 80 LEU A C 1
ATOM 540 O O . LEU A 1 80 ? -4.943 5.433 -3.638 1.00 96.75 80 LEU A O 1
ATOM 544 N N . THR A 1 81 ? -6.746 4.252 -4.248 1.00 97.69 81 THR A N 1
ATOM 545 C CA . THR A 1 81 ? -7.005 3.741 -2.899 1.00 97.69 81 THR A CA 1
ATOM 546 C C . THR A 1 81 ? -5.893 2.763 -2.510 1.00 97.69 81 THR A C 1
ATOM 548 O O . THR A 1 81 ? -5.779 1.685 -3.094 1.00 97.69 81 THR A O 1
ATOM 551 N N . ARG A 1 82 ? -5.065 3.132 -1.529 1.00 98.12 82 ARG A N 1
ATOM 552 C CA . ARG A 1 82 ? -3.925 2.337 -1.056 1.00 98.12 82 ARG A CA 1
ATOM 553 C C . ARG A 1 82 ? -4.230 1.712 0.288 1.00 98.12 82 ARG A C 1
ATOM 555 O O . ARG A 1 82 ? -4.636 2.413 1.210 1.00 98.12 82 ARG A O 1
ATOM 562 N N . VAL A 1 83 ? -3.948 0.418 0.421 1.00 98.25 83 VAL A N 1
ATOM 563 C CA . VAL A 1 83 ? -3.730 -0.174 1.743 1.00 98.25 83 VAL A CA 1
ATOM 564 C C . VAL A 1 83 ? -2.322 0.207 2.176 1.00 98.25 83 VAL A C 1
ATOM 566 O O . VAL A 1 83 ? -1.362 -0.009 1.434 1.00 98.25 83 VAL A O 1
ATOM 569 N N . VAL A 1 84 ? -2.200 0.776 3.367 1.00 98.00 84 VAL A N 1
ATOM 570 C CA . VAL A 1 84 ? -0.914 1.175 3.941 1.00 98.00 84 VAL A CA 1
ATOM 571 C C . VAL A 1 84 ? -0.741 0.534 5.298 1.00 98.00 84 VAL A C 1
ATOM 573 O O . VAL A 1 84 ? -1.730 0.268 5.986 1.00 98.00 84 VAL A O 1
ATOM 576 N N . TYR A 1 85 ? 0.508 0.309 5.692 1.00 97.38 85 TYR A N 1
ATOM 577 C CA . TYR A 1 85 ? 0.818 -0.056 7.064 1.00 97.38 85 TYR A CA 1
ATOM 578 C C . TYR A 1 85 ? 1.834 0.901 7.678 1.00 97.38 85 TYR A C 1
ATOM 580 O O . TYR A 1 85 ? 2.780 1.321 7.014 1.00 97.38 85 TYR A O 1
ATOM 588 N N . THR A 1 86 ? 1.644 1.238 8.949 1.00 97.06 86 THR A N 1
ATOM 589 C CA . THR A 1 86 ? 2.619 1.974 9.753 1.00 97.06 86 THR A CA 1
ATOM 590 C C . THR A 1 86 ? 3.336 0.984 10.656 1.00 97.06 86 THR A C 1
ATOM 592 O O . THR A 1 86 ? 2.695 0.270 11.426 1.00 97.06 86 THR A O 1
ATOM 595 N N . ASP A 1 87 ? 4.656 0.900 10.529 1.00 94.75 87 ASP A N 1
ATOM 596 C CA . ASP A 1 87 ? 5.475 -0.010 11.326 1.00 94.75 87 ASP A CA 1
ATOM 597 C C . ASP A 1 87 ? 5.689 0.483 12.768 1.00 94.75 87 ASP A C 1
ATOM 599 O O . ASP A 1 87 ? 5.272 1.577 13.156 1.00 94.75 87 ASP A O 1
ATOM 603 N N . ALA A 1 88 ? 6.369 -0.329 13.579 1.00 91.19 88 ALA A N 1
ATOM 604 C CA . ALA A 1 88 ? 6.680 -0.015 14.972 1.00 91.19 88 ALA A CA 1
ATOM 605 C C . ALA A 1 88 ? 7.507 1.274 15.160 1.00 91.19 88 ALA A C 1
ATOM 607 O O . ALA A 1 88 ? 7.495 1.850 16.247 1.00 91.19 88 ALA A O 1
ATOM 608 N N . ASN A 1 89 ? 8.207 1.738 14.118 1.00 93.44 89 ASN A N 1
ATOM 609 C CA . ASN A 1 89 ? 8.974 2.983 14.141 1.00 93.44 89 ASN A CA 1
ATOM 610 C C . ASN A 1 89 ? 8.124 4.199 13.735 1.00 93.44 89 ASN A C 1
ATOM 612 O O . ASN A 1 89 ? 8.643 5.313 13.678 1.00 93.44 89 ASN A O 1
ATOM 616 N N . GLY A 1 90 ? 6.842 4.003 13.416 1.00 94.69 90 GLY A N 1
ATOM 617 C CA . GLY A 1 90 ? 5.963 5.053 12.909 1.00 94.69 90 GLY A CA 1
ATOM 618 C C . GLY A 1 90 ? 6.157 5.350 11.420 1.00 94.69 90 GLY A C 1
ATOM 619 O O . GLY A 1 90 ? 5.649 6.363 10.942 1.00 94.69 90 GLY A O 1
ATOM 620 N N . THR A 1 91 ? 6.886 4.509 10.677 1.00 96.94 91 THR A N 1
ATOM 621 C CA . THR A 1 91 ? 7.081 4.708 9.234 1.00 96.94 91 THR A CA 1
ATOM 622 C C . THR A 1 91 ? 5.932 4.073 8.465 1.00 96.94 91 THR A C 1
ATOM 624 O O . THR A 1 91 ? 5.638 2.891 8.642 1.00 96.94 91 THR A O 1
ATOM 627 N N . THR A 1 92 ? 5.282 4.858 7.607 1.00 97.19 92 THR A N 1
ATOM 628 C CA . THR A 1 92 ? 4.180 4.394 6.757 1.00 97.19 92 THR A CA 1
ATOM 629 C C . THR A 1 92 ? 4.699 3.886 5.419 1.00 97.19 92 THR A C 1
ATOM 631 O O . THR A 1 92 ? 5.480 4.562 4.751 1.00 97.19 92 THR A O 1
ATOM 634 N N . HIS A 1 93 ? 4.207 2.720 5.010 1.00 97.44 93 HIS A N 1
ATOM 635 C CA . HIS A 1 93 ? 4.528 2.065 3.747 1.00 97.44 93 HIS A CA 1
ATOM 636 C C . HIS A 1 93 ? 3.243 1.787 2.964 1.00 97.44 93 HIS A C 1
ATOM 638 O O . HIS A 1 93 ? 2.271 1.274 3.523 1.00 97.44 93 HIS A O 1
ATOM 644 N N . GLU A 1 94 ? 3.238 2.093 1.666 1.00 97.31 94 GLU A N 1
ATOM 645 C CA . GLU A 1 94 ? 2.151 1.705 0.761 1.00 97.31 94 GLU A CA 1
ATOM 646 C C . GLU A 1 94 ? 2.352 0.264 0.275 1.00 97.31 94 GLU A C 1
ATOM 648 O O . GLU A 1 94 ? 3.434 -0.104 -0.187 1.00 97.31 94 GLU A O 1
ATOM 653 N N . ILE A 1 95 ? 1.307 -0.563 0.359 1.00 96.44 95 ILE A N 1
ATOM 654 C CA . ILE A 1 95 ? 1.337 -1.920 -0.194 1.00 96.44 95 ILE A CA 1
ATOM 655 C C . ILE A 1 95 ? 1.139 -1.834 -1.710 1.00 96.44 95 ILE A C 1
ATOM 657 O O . ILE A 1 95 ? 0.207 -1.187 -2.198 1.00 96.44 95 ILE A O 1
ATOM 661 N N . ALA A 1 96 ? 2.016 -2.503 -2.459 1.00 97.00 96 ALA A N 1
ATOM 662 C CA . ALA A 1 96 ? 1.930 -2.554 -3.911 1.00 97.00 96 ALA A CA 1
ATOM 663 C C . ALA A 1 96 ? 0.703 -3.351 -4.394 1.00 97.00 96 ALA A C 1
ATOM 665 O O . ALA A 1 96 ? 0.301 -4.352 -3.800 1.00 97.00 96 ALA A O 1
ATOM 666 N N . THR A 1 97 ? 0.152 -2.923 -5.524 1.00 97.00 97 THR A N 1
ATOM 667 C CA . THR A 1 97 ? -0.976 -3.526 -6.241 1.00 97.00 97 THR A CA 1
ATOM 668 C C . THR A 1 97 ? -0.536 -3.972 -7.638 1.00 97.00 97 THR A C 1
ATOM 670 O O . THR A 1 97 ? 0.535 -3.601 -8.113 1.00 97.00 97 THR A O 1
ATOM 673 N N . LEU A 1 98 ? -1.374 -4.725 -8.356 1.00 97.44 98 LEU A N 1
ATOM 674 C CA . LEU A 1 98 ? -1.100 -5.055 -9.763 1.00 97.44 98 LEU A CA 1
ATOM 675 C C . LEU A 1 98 ? -1.181 -3.837 -10.704 1.00 97.44 98 LEU A C 1
ATOM 677 O O . LEU A 1 98 ? -0.801 -3.948 -11.865 1.00 97.44 98 LEU A O 1
ATOM 681 N N . ASP A 1 99 ? -1.650 -2.677 -10.233 1.00 96.94 99 ASP A N 1
ATOM 682 C CA . ASP A 1 99 ? -1.597 -1.422 -10.990 1.00 96.94 99 ASP A CA 1
ATOM 683 C C . ASP A 1 99 ? -0.243 -0.709 -10.883 1.00 96.94 99 ASP A C 1
ATOM 685 O O . ASP A 1 99 ? 0.054 0.186 -11.683 1.00 96.94 99 ASP A O 1
ATOM 689 N N . ASP A 1 100 ? 0.591 -1.130 -9.934 1.00 97.81 100 ASP A N 1
ATOM 690 C CA . ASP A 1 100 ? 1.976 -0.693 -9.809 1.00 97.81 100 ASP A CA 1
ATOM 691 C C . ASP A 1 100 ? 2.890 -1.460 -10.754 1.00 97.81 100 ASP A C 1
ATOM 693 O O . ASP A 1 100 ? 2.478 -2.393 -11.440 1.00 97.81 100 ASP A O 1
ATOM 697 N N . GLY A 1 101 ? 4.160 -1.068 -10.798 1.00 96.81 101 GLY A N 1
ATOM 698 C CA . GLY A 1 101 ? 5.143 -1.715 -11.645 1.00 96.81 101 GLY A CA 1
ATOM 699 C C . GLY A 1 101 ? 6.411 -0.896 -11.803 1.00 96.81 101 GLY A C 1
ATOM 700 O O . GLY A 1 101 ? 6.767 -0.099 -10.938 1.00 96.81 101 GLY A O 1
ATOM 701 N N . LEU A 1 102 ? 7.097 -1.095 -12.925 1.00 97.12 102 LEU A N 1
ATOM 702 C CA . LEU A 1 102 ? 8.364 -0.439 -13.230 1.00 97.12 102 LEU A CA 1
ATOM 703 C C . LEU A 1 102 ? 8.279 0.315 -14.559 1.00 97.12 102 LEU A C 1
ATOM 705 O O . LEU A 1 102 ? 7.632 -0.127 -15.510 1.00 97.12 102 LEU A O 1
ATOM 709 N N . LYS A 1 103 ? 8.965 1.459 -14.626 1.00 95.75 103 LYS A N 1
ATOM 710 C CA . LYS A 1 103 ? 9.199 2.219 -15.858 1.00 95.75 103 LYS A CA 1
ATOM 711 C C . LYS A 1 103 ? 10.592 1.898 -16.383 1.00 95.75 103 LYS A C 1
ATOM 713 O O . LYS A 1 103 ? 11.577 2.035 -15.664 1.00 95.75 103 LYS A O 1
ATOM 718 N N . PHE A 1 104 ? 10.666 1.514 -17.647 1.00 94.12 104 PHE A N 1
ATOM 719 C CA . PHE A 1 104 ? 11.892 1.192 -18.362 1.00 94.12 104 PHE A CA 1
ATOM 720 C C . PHE A 1 104 ? 12.134 2.248 -19.427 1.00 94.12 104 PHE A C 1
ATOM 722 O O . PHE A 1 104 ? 11.208 2.655 -20.124 1.00 94.12 104 PHE A O 1
ATOM 729 N N . LYS A 1 105 ? 13.380 2.690 -19.569 1.00 92.69 105 LYS A N 1
ATOM 730 C CA . LYS A 1 105 ? 13.781 3.648 -20.596 1.00 92.69 105 LYS A CA 1
ATOM 731 C C . LYS A 1 105 ? 15.051 3.138 -21.253 1.00 92.69 105 LYS A C 1
ATOM 733 O O . LYS A 1 105 ? 16.071 3.005 -20.585 1.00 92.69 105 LYS A O 1
ATOM 738 N N . GLY A 1 106 ? 14.959 2.823 -22.539 1.00 87.94 106 GLY A N 1
ATOM 739 C CA . GLY A 1 106 ? 16.120 2.485 -23.359 1.00 87.94 106 GLY A CA 1
ATOM 740 C C . GLY A 1 106 ? 16.693 3.711 -24.069 1.00 87.94 106 GLY A C 1
ATOM 741 O O . GLY A 1 106 ? 16.207 4.833 -23.910 1.00 87.94 106 GLY A O 1
ATOM 742 N N . ASP A 1 107 ? 17.673 3.478 -24.935 1.00 83.44 107 ASP A N 1
ATOM 743 C CA . ASP A 1 107 ? 18.395 4.526 -25.668 1.00 83.44 107 ASP A CA 1
ATOM 744 C C . ASP A 1 107 ? 17.518 5.398 -26.575 1.00 83.44 107 ASP A C 1
ATOM 746 O O . ASP A 1 107 ? 17.855 6.549 -26.844 1.00 83.44 107 ASP A O 1
ATOM 750 N N . LYS A 1 108 ? 16.361 4.886 -27.020 1.00 81.31 108 LYS A N 1
ATOM 751 C CA . LYS A 1 108 ? 15.384 5.667 -27.800 1.00 81.31 108 LYS A CA 1
ATOM 752 C C . LYS A 1 108 ? 14.622 6.697 -26.960 1.00 81.31 108 LYS A C 1
ATOM 754 O O . LYS A 1 108 ? 13.864 7.489 -27.507 1.00 81.31 108 LYS A O 1
ATOM 759 N N . GLY A 1 109 ? 14.800 6.689 -25.640 1.00 86.06 109 GLY A N 1
ATOM 760 C CA . GLY A 1 109 ? 14.230 7.672 -24.725 1.00 86.06 109 GLY A CA 1
ATOM 761 C C . GLY A 1 109 ? 12.737 7.506 -24.427 1.00 86.06 109 GLY A C 1
ATOM 762 O O . GLY A 1 109 ? 12.244 8.153 -23.504 1.00 86.06 109 GLY A O 1
ATOM 763 N N . GLU A 1 110 ? 12.033 6.635 -25.147 1.00 93.25 110 GLU A N 1
ATOM 764 C CA . GLU A 1 110 ? 10.657 6.260 -24.832 1.00 93.25 110 GLU A CA 1
ATOM 765 C C . GLU A 1 110 ? 10.608 5.484 -23.512 1.00 93.25 110 GLU A C 1
ATOM 767 O O . GLU A 1 110 ? 11.426 4.593 -23.261 1.00 93.25 110 GLU A O 1
ATOM 772 N N . VAL A 1 111 ? 9.659 5.858 -22.654 1.00 94.31 111 VAL A N 1
ATOM 773 C CA . VAL A 1 111 ? 9.421 5.188 -21.377 1.00 94.31 111 VAL A CA 1
ATOM 774 C C . VAL A 1 111 ? 8.324 4.153 -21.568 1.00 94.31 111 VAL A C 1
ATOM 776 O O . VAL A 1 111 ? 7.200 4.497 -21.920 1.00 94.31 111 VAL A O 1
ATOM 779 N N . ILE A 1 112 ? 8.643 2.899 -21.274 1.00 94.75 112 ILE A N 1
ATOM 780 C CA . ILE A 1 112 ? 7.692 1.792 -21.256 1.00 94.75 112 ILE A CA 1
ATOM 781 C C . ILE A 1 112 ? 7.374 1.480 -19.799 1.00 94.75 112 ILE A C 1
ATOM 783 O O . ILE A 1 112 ? 8.266 1.149 -19.020 1.00 94.75 112 ILE A O 1
ATOM 787 N N . ALA A 1 113 ? 6.105 1.571 -19.420 1.00 96.06 113 ALA A N 1
ATOM 788 C CA . ALA A 1 113 ? 5.637 1.114 -18.119 1.00 96.06 113 ALA A CA 1
ATOM 789 C C . ALA A 1 113 ? 5.185 -0.347 -18.213 1.00 96.06 113 ALA A C 1
ATOM 791 O O . ALA A 1 113 ? 4.444 -0.710 -19.127 1.00 96.06 113 ALA A O 1
ATOM 792 N N . LYS A 1 114 ? 5.622 -1.176 -17.265 1.00 97.56 114 LYS A N 1
ATOM 793 C CA . LYS A 1 114 ? 5.175 -2.564 -17.113 1.00 97.56 114 LYS A CA 1
ATOM 794 C C . LYS A 1 114 ? 4.590 -2.752 -15.734 1.00 97.56 114 LYS A C 1
ATOM 796 O O . LYS A 1 114 ? 5.268 -2.463 -14.749 1.00 97.56 114 LYS A O 1
ATOM 801 N N . LYS A 1 115 ? 3.352 -3.231 -15.679 1.00 97.56 115 LYS A N 1
ATOM 802 C CA . LYS A 1 115 ? 2.669 -3.526 -14.421 1.00 97.56 115 LYS A CA 1
ATOM 803 C C . LYS A 1 115 ? 3.247 -4.779 -13.757 1.00 97.56 115 LYS A C 1
ATOM 805 O O . LYS A 1 115 ? 3.808 -5.646 -14.432 1.00 97.56 115 LYS A O 1
ATOM 810 N N . LEU A 1 116 ? 3.117 -4.885 -12.435 1.00 97.94 116 LEU A N 1
ATOM 811 C CA . LEU A 1 116 ? 3.466 -6.097 -11.696 1.00 97.94 116 LEU A CA 1
ATOM 812 C C . LEU A 1 116 ? 2.671 -7.283 -12.263 1.00 97.94 116 LEU A C 1
ATOM 814 O O . LEU A 1 116 ? 1.468 -7.192 -12.487 1.00 97.94 116 LEU A O 1
ATOM 818 N N . GLY A 1 117 ? 3.360 -8.395 -12.518 1.00 96.25 117 GLY A N 1
ATOM 819 C CA . GLY A 1 117 ? 2.780 -9.583 -13.154 1.00 96.25 117 GLY A CA 1
ATOM 820 C C . GLY A 1 117 ? 2.846 -9.596 -14.686 1.00 96.25 117 GLY A C 1
ATOM 821 O O . GLY A 1 117 ? 2.598 -10.642 -15.281 1.00 96.25 117 GLY A O 1
ATOM 822 N N . GLU A 1 118 ? 3.227 -8.496 -15.343 1.00 97.50 118 GLU A N 1
ATOM 823 C CA . GLU A 1 118 ? 3.472 -8.502 -16.787 1.00 97.50 118 GLU A CA 1
ATOM 824 C C . GLU A 1 118 ? 4.881 -8.999 -17.144 1.00 97.50 118 GLU A C 1
ATOM 826 O O . GLU A 1 118 ? 5.855 -8.762 -16.430 1.00 97.50 118 GLU A O 1
ATOM 831 N N . THR A 1 119 ? 5.018 -9.616 -18.320 1.00 95.62 119 THR A N 1
ATOM 832 C CA . THR A 1 119 ? 6.327 -9.919 -18.915 1.00 95.62 119 THR A CA 1
ATOM 833 C C . THR A 1 119 ? 6.849 -8.717 -19.703 1.00 95.62 119 THR A C 1
ATOM 835 O O . THR A 1 119 ? 6.139 -8.164 -20.547 1.00 95.62 119 THR A O 1
ATOM 838 N N . LEU A 1 120 ? 8.098 -8.319 -19.446 1.00 94.31 120 LEU A N 1
ATOM 839 C CA . LEU A 1 120 ? 8.862 -7.400 -20.289 1.00 94.31 120 LEU A CA 1
ATOM 840 C C . LEU A 1 120 ? 9.771 -8.212 -21.212 1.00 94.31 120 LEU A C 1
ATOM 842 O O . LEU A 1 120 ? 10.706 -8.859 -20.743 1.00 94.31 120 LEU A O 1
ATOM 846 N N . GLU A 1 121 ? 9.515 -8.159 -22.515 1.00 91.56 121 GLU A N 1
ATOM 847 C CA . GLU A 1 121 ? 10.427 -8.730 -23.501 1.00 91.56 121 GLU A CA 1
ATOM 848 C C . GLU A 1 121 ? 11.520 -7.714 -23.843 1.00 91.56 121 GLU A C 1
ATOM 850 O O . GLU A 1 121 ? 11.242 -6.569 -24.203 1.00 91.56 121 GLU A O 1
ATOM 855 N N . ILE A 1 122 ? 12.776 -8.140 -23.726 1.00 89.19 122 ILE A N 1
ATOM 856 C CA . ILE A 1 122 ? 13.943 -7.327 -24.047 1.00 89.19 122 ILE A CA 1
ATOM 857 C C . 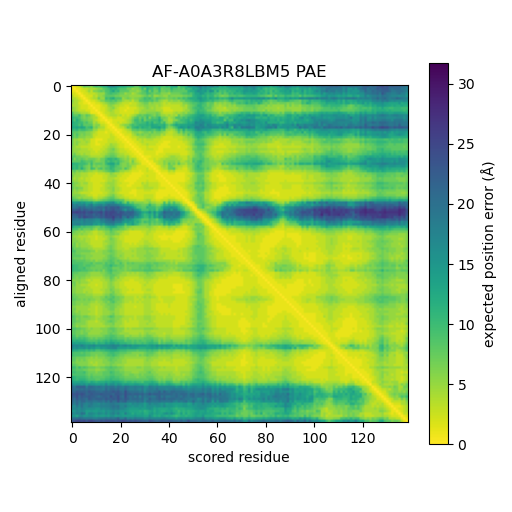ILE A 1 122 ? 14.722 -8.046 -25.146 1.00 89.19 122 ILE A C 1
ATOM 859 O O . ILE A 1 122 ? 15.345 -9.079 -24.906 1.00 89.19 122 ILE A O 1
ATOM 863 N N . ILE A 1 123 ? 14.689 -7.497 -26.361 1.00 83.62 123 ILE A N 1
ATOM 864 C CA . ILE A 1 123 ? 15.315 -8.109 -27.536 1.00 83.62 123 ILE A CA 1
ATOM 865 C C . ILE A 1 123 ? 16.605 -7.362 -27.885 1.00 83.62 123 ILE A C 1
ATOM 867 O O . ILE A 1 123 ? 16.576 -6.253 -28.417 1.00 83.62 123 ILE A O 1
ATOM 871 N N . GLY A 1 124 ? 17.748 -8.000 -27.636 1.00 81.44 124 GLY A N 1
ATOM 872 C CA . GLY A 1 124 ? 19.047 -7.566 -28.150 1.00 81.44 124 GLY A CA 1
ATOM 873 C C . GLY A 1 124 ? 19.251 -8.065 -29.578 1.00 81.44 124 GLY A C 1
ATOM 874 O O . GLY A 1 124 ? 19.755 -9.165 -29.785 1.00 81.44 124 GLY A O 1
ATOM 875 N N . ARG A 1 125 ? 18.836 -7.284 -30.581 1.00 77.25 125 ARG A N 1
ATOM 876 C CA . ARG A 1 125 ? 19.140 -7.560 -31.994 1.00 77.25 125 ARG A CA 1
ATOM 877 C C . ARG A 1 125 ? 19.774 -6.339 -32.639 1.00 77.25 125 ARG A C 1
ATOM 879 O O . ARG A 1 125 ? 19.438 -5.202 -32.318 1.00 77.25 125 ARG A O 1
ATOM 886 N N . THR A 1 126 ? 20.695 -6.605 -33.551 1.00 79.19 126 THR A N 1
ATOM 887 C CA . THR A 1 126 ? 21.158 -5.632 -34.535 1.00 79.19 126 THR A CA 1
ATOM 888 C C . THR A 1 126 ? 20.424 -5.901 -35.845 1.00 79.19 126 THR A C 1
ATOM 890 O O . THR A 1 126 ? 19.992 -7.033 -36.088 1.00 79.19 126 THR A O 1
ATOM 893 N N . ASP A 1 127 ? 20.261 -4.879 -36.682 1.00 77.50 127 ASP A N 1
ATOM 894 C CA . ASP A 1 127 ? 19.899 -5.126 -38.077 1.00 77.50 127 ASP A CA 1
ATOM 895 C C . ASP A 1 127 ? 20.941 -6.054 -38.708 1.00 77.50 127 ASP A C 1
ATOM 897 O O . ASP A 1 127 ? 22.121 -5.996 -38.364 1.00 77.50 127 ASP A O 1
ATOM 901 N N . VAL A 1 128 ? 20.517 -6.891 -39.660 1.00 79.81 128 VAL A N 1
ATOM 902 C CA . VAL A 1 128 ? 21.358 -7.954 -40.254 1.00 79.81 128 VAL A CA 1
ATOM 903 C C . VAL A 1 128 ? 22.695 -7.423 -40.792 1.00 79.81 128 VAL A C 1
ATOM 905 O O . VAL A 1 128 ? 23.688 -8.143 -40.797 1.00 79.81 128 VAL A O 1
ATOM 908 N N . ASN A 1 129 ? 22.735 -6.150 -41.192 1.00 84.56 129 ASN A N 1
ATOM 909 C CA . ASN A 1 129 ? 23.911 -5.495 -41.764 1.00 84.56 129 ASN A CA 1
ATOM 910 C C . ASN A 1 129 ? 24.514 -4.401 -40.863 1.00 84.56 129 ASN A C 1
ATOM 912 O O . ASN A 1 129 ? 25.386 -3.659 -41.313 1.00 84.56 129 ASN A O 1
ATOM 916 N N . ALA A 1 130 ? 24.039 -4.248 -39.625 1.00 83.81 130 ALA A N 1
ATOM 917 C CA . ALA A 1 130 ? 24.515 -3.216 -38.711 1.00 83.81 130 ALA A CA 1
ATOM 918 C C . ALA A 1 130 ? 25.533 -3.778 -37.711 1.00 83.81 130 ALA A C 1
ATOM 920 O O . ALA A 1 130 ? 25.352 -4.853 -37.133 1.00 83.81 130 ALA A O 1
ATOM 921 N N . ASN A 1 131 ? 26.597 -3.009 -37.474 1.00 84.31 131 ASN A N 1
ATOM 922 C CA . ASN A 1 131 ? 27.564 -3.316 -36.429 1.00 84.31 131 ASN A CA 1
ATOM 923 C C . ASN A 1 131 ? 26.918 -3.152 -35.054 1.00 84.31 131 ASN A C 1
ATOM 925 O O . ASN A 1 131 ? 26.251 -2.151 -34.787 1.00 84.31 131 ASN A O 1
ATOM 929 N N . VAL A 1 132 ? 27.189 -4.098 -34.158 1.00 84.56 132 VAL A N 1
ATOM 930 C CA . VAL A 1 132 ? 26.892 -3.907 -32.739 1.00 84.56 132 VAL A CA 1
ATOM 931 C C . VAL A 1 132 ? 27.769 -2.789 -32.176 1.00 84.56 132 VAL A C 1
ATOM 933 O O . VAL A 1 132 ? 28.980 -2.743 -32.382 1.00 84.56 132 VAL A O 1
ATOM 936 N N . THR A 1 133 ? 27.139 -1.884 -31.448 1.00 83.44 133 THR A N 1
ATOM 937 C CA . THR A 1 133 ? 27.758 -0.776 -30.721 1.00 83.44 133 THR A CA 1
ATOM 938 C C . THR A 1 133 ? 27.761 -1.070 -29.219 1.00 83.44 133 THR A C 1
ATOM 940 O O . THR A 1 133 ? 27.272 -2.108 -28.763 1.00 83.44 133 THR A O 1
ATOM 943 N N . ASP A 1 134 ? 28.356 -0.183 -28.429 1.00 83.31 134 ASP A N 1
ATOM 944 C CA . ASP A 1 134 ? 28.263 -0.188 -26.962 1.00 83.31 134 ASP A CA 1
ATOM 945 C C . ASP A 1 134 ? 26.830 0.045 -26.450 1.00 83.31 134 ASP A C 1
ATOM 947 O O . ASP A 1 134 ? 26.490 -0.386 -25.354 1.00 83.31 134 ASP A O 1
ATOM 951 N N . LYS A 1 135 ? 25.980 0.650 -27.283 1.00 83.00 135 LYS A N 1
ATOM 952 C CA . LYS A 1 135 ? 24.555 0.901 -27.036 1.00 83.00 135 LYS A CA 1
ATOM 953 C C . LYS A 1 135 ? 23.645 -0.316 -27.210 1.00 83.00 135 LYS A C 1
ATOM 955 O O . LYS A 1 135 ? 22.479 -0.290 -26.825 1.00 83.00 135 LYS A O 1
ATOM 960 N N . ASN A 1 136 ? 24.131 -1.393 -27.828 1.00 83.81 136 ASN A N 1
ATOM 961 C CA . ASN A 1 136 ? 23.327 -2.600 -28.004 1.00 83.81 136 ASN A CA 1
ATOM 962 C C . ASN A 1 136 ? 23.346 -3.454 -26.734 1.00 83.81 136 ASN A C 1
ATOM 964 O O . ASN A 1 136 ? 24.395 -3.660 -26.126 1.00 83.81 136 ASN A O 1
ATOM 968 N N . LEU A 1 137 ? 22.192 -4.028 -26.388 1.00 83.12 137 LEU A N 1
ATOM 969 C CA . LEU A 1 137 ? 22.123 -5.068 -25.368 1.00 83.12 137 LEU A CA 1
ATOM 970 C C . LEU A 1 137 ? 22.910 -6.291 -25.835 1.00 83.12 137 LEU A C 1
ATOM 972 O O . LEU A 1 137 ? 22.624 -6.862 -26.890 1.00 83.12 137 LEU A O 1
ATOM 976 N N . ARG A 1 138 ? 23.910 -6.661 -25.040 1.00 71.44 138 ARG A N 1
ATOM 977 C CA . ARG A 1 138 ? 24.720 -7.861 -25.226 1.00 71.44 138 ARG A CA 1
ATOM 978 C C . ARG A 1 138 ? 24.174 -8.913 -24.272 1.00 71.44 138 ARG A C 1
ATOM 980 O O . ARG A 1 138 ? 24.147 -8.669 -23.068 1.00 71.44 138 ARG A O 1
ATOM 987 N N . VAL A 1 139 ? 23.697 -10.019 -24.826 1.00 66.69 139 VAL A N 1
ATOM 988 C CA . VAL A 1 139 ? 23.185 -11.179 -24.085 1.00 66.69 139 VAL A CA 1
ATOM 989 C C . VAL A 1 139 ? 24.123 -12.350 -24.293 1.00 66.69 139 VAL A C 1
ATOM 991 O O . VAL A 1 139 ? 24.620 -12.482 -25.436 1.00 66.69 139 VAL A O 1
#

Secondary structure (DSSP, 8-state):
--PPP-SS---SB--BTTB--B--EEEEE-TTSSEEEEEETTS-EEEEPP--TTSPPPPEEEEEEEEE---TTPPTT--EEEEEEEETTS-EEEPP-TT-EEEEE-TT-PEEEEETT----------TTPPP-TTSPP-

pLDDT: mean 88.98, std 9.87, range [48.0, 98.25]

Sequence (139 aa):
ITFDLNSTLTIGGKGKDGVDGKDGQLGVAGKDGADGVTIYGNGTIGINGRDGVDGKPGANASVTVIEGTPGINGKDGETLTRVVYTDANGTTHEIATLDDGLKFKGDKGEVIAKKLGETLEIIGRTDVNANVTDKNLRV

Radius of gyration: 25.24 Å; Cα contacts (8 Å, |Δi|>4): 218; chains: 1; bounding box: 57×35×74 Å

Mean predicted aligned error: 7.39 Å

Foldseek 3Di:
DDDDDDPDDDAWACDPDPGHTGKGKDFDADPVRHGQWMDISVAKIKHWDHQDVPRHTGWIKIWGWDFADFAPPDDPPDTDTFIWIQTPVRDIDTDDDQSHADWDAAPVRDIDTDGPPDDDDDDQDDDPPDDDDPRTDDD